Protein AF-A0A7W6SHD6-F1 (afdb_monomer)

Mean predicted aligned error: 12.84 Å

Radius of gyration: 17.94 Å; Cα contacts (8 Å, |Δi|>4): 97; chains: 1; bounding box: 35×30×60 Å

Foldseek 3Di:
DDDDDDDDVVNVVCVVVVVDDPVNVVV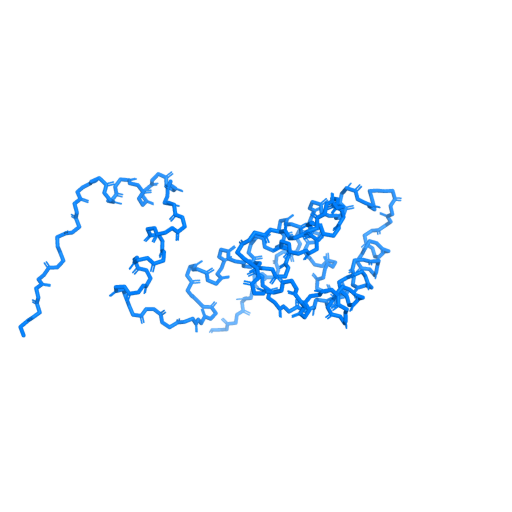VCVVVVPDDDPPDPLLVVLVVQLLVLLLVLLCPPPVVHDLLVSLQVQLVVLVVCLVPVCVVQVPDPAGPDPDPNNNSSNSSCNSPVDRDHSVVSSCSNVVVPPPPPDD

Solvent-accessible surface area (backbone atoms only — not comparable to full-atom values): 8119 Å² total; per-residue (Å²): 136,83,80,81,86,78,78,53,73,65,62,57,48,33,65,72,70,69,67,65,50,75,67,59,51,50,51,52,40,59,76,66,66,61,69,93,46,102,81,38,68,66,52,53,49,28,51,49,53,26,45,52,47,50,42,51,50,39,58,73,76,33,65,92,46,55,65,68,56,32,15,48,52,51,27,50,53,46,49,53,37,55,77,51,60,39,75,75,51,68,81,48,95,60,80,89,54,88,49,69,70,57,37,52,54,50,50,33,41,69,44,42,83,65,84,60,53,31,73,58,44,34,31,52,66,69,66,51,71,75,72,82,82,71,136

Sequence (135 aa):
MTVPLRLDPASLKALRDGSLDAADAARLADMLRLKPGARSWATRAALAERDDLIGEYAMRYYADRTRNEQSQCIERDLARYEAGAWRHARAAPECPHRDPHRQLLWRIFKAWPVCLKARRINQIISGVTVCNRLP

pLDDT: mean 79.24, std 19.64, range [30.0, 97.94]

Secondary structure (DSSP, 8-state):
--------HHHHHHHHHT---HHHHHHHHHHTT----TTSHHHHHHHHHHHHHHHHHHHHH-TTS-HHHHHHHHHHHHHHHHHTTHHHHTT-SS----SHHHHHHHHHHHH---PPPHHHHHHHHTT--------

Structure (mmCIF, N/CA/C/O backbone):
data_AF-A0A7W6SHD6-F1
#
_entry.id   AF-A0A7W6SHD6-F1
#
loop_
_atom_site.group_PDB
_atom_site.id
_atom_site.type_symbol
_atom_site.label_atom_id
_atom_site.label_alt_id
_atom_site.la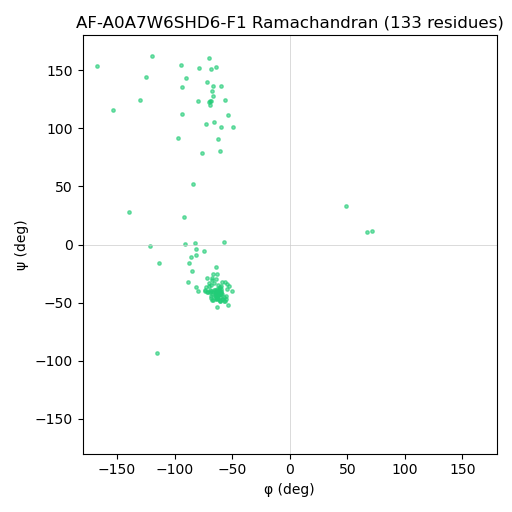bel_comp_id
_atom_site.label_asym_id
_atom_site.label_entity_id
_atom_site.label_seq_id
_atom_site.pdbx_PDB_ins_code
_atom_site.Cartn_x
_atom_site.Cartn_y
_atom_site.Cartn_z
_atom_site.occupancy
_atom_site.B_iso_or_equiv
_atom_site.auth_seq_id
_atom_site.auth_comp_id
_atom_site.auth_asym_id
_atom_site.auth_atom_id
_atom_site.pdbx_PDB_model_num
ATOM 1 N N . MET A 1 1 ? 7.965 1.544 -44.938 1.00 35.91 1 MET A N 1
ATOM 2 C CA . MET A 1 1 ? 7.386 0.220 -45.245 1.00 35.91 1 MET A CA 1
ATOM 3 C C . MET A 1 1 ? 7.007 -0.426 -43.922 1.00 35.91 1 MET A C 1
ATOM 5 O O . MET A 1 1 ? 7.895 -0.719 -43.134 1.00 35.91 1 MET A O 1
ATOM 9 N N . THR A 1 2 ? 5.714 -0.521 -43.615 1.00 38.41 2 THR A N 1
ATOM 10 C CA . THR A 1 2 ? 5.213 -1.025 -42.324 1.00 38.41 2 THR A CA 1
ATOM 11 C C . THR A 1 2 ? 4.933 -2.516 -42.479 1.00 38.41 2 THR A C 1
ATOM 13 O O . THR A 1 2 ? 4.067 -2.893 -43.263 1.00 38.41 2 THR A O 1
ATOM 16 N N . VAL A 1 3 ? 5.703 -3.365 -41.800 1.00 40.62 3 VAL A N 1
ATOM 17 C CA . VAL A 1 3 ? 5.496 -4.822 -41.814 1.00 40.62 3 VAL A CA 1
ATOM 18 C C . VAL A 1 3 ? 4.163 -5.130 -41.113 1.00 40.62 3 VAL A C 1
ATOM 20 O O . VAL A 1 3 ? 3.962 -4.643 -39.998 1.00 40.62 3 VAL A O 1
ATOM 23 N N . PRO A 1 4 ? 3.235 -5.893 -41.720 1.00 43.38 4 PRO A N 1
ATOM 24 C CA . PRO A 1 4 ? 1.995 -6.265 -41.052 1.00 43.38 4 PRO A CA 1
ATOM 25 C C . PRO A 1 4 ? 2.280 -7.221 -39.887 1.00 43.38 4 PRO A C 1
ATOM 27 O O . PRO A 1 4 ? 3.006 -8.205 -40.031 1.00 43.38 4 PRO A O 1
ATOM 30 N N . LEU A 1 5 ? 1.689 -6.912 -38.731 1.00 50.84 5 LEU A N 1
ATOM 31 C CA . LEU A 1 5 ? 1.710 -7.723 -37.514 1.00 50.84 5 LEU A CA 1
ATOM 32 C C . LEU A 1 5 ? 1.230 -9.151 -37.812 1.00 50.84 5 LEU A C 1
ATOM 34 O O . LEU A 1 5 ? 0.047 -9.371 -38.065 1.00 50.84 5 LEU A O 1
ATOM 38 N N . ARG A 1 6 ? 2.130 -10.133 -37.727 1.00 49.41 6 ARG A N 1
ATOM 39 C CA . ARG A 1 6 ? 1.751 -11.530 -37.497 1.00 49.41 6 ARG A CA 1
ATOM 40 C C . ARG A 1 6 ? 1.888 -11.802 -36.008 1.00 49.41 6 ARG A C 1
ATOM 42 O O . ARG A 1 6 ? 2.970 -12.135 -35.542 1.00 49.41 6 ARG A O 1
ATOM 49 N N . LEU A 1 7 ? 0.798 -11.615 -35.270 1.00 57.38 7 LEU A N 1
ATOM 50 C CA . LEU A 1 7 ? 0.681 -12.211 -33.944 1.00 57.38 7 LEU A CA 1
ATOM 51 C C . LEU A 1 7 ? 0.540 -13.717 -34.155 1.00 57.38 7 LEU A C 1
ATOM 53 O O . LEU A 1 7 ? -0.333 -14.157 -34.908 1.00 57.38 7 LEU A O 1
ATOM 57 N N . ASP A 1 8 ? 1.430 -14.499 -33.559 1.00 65.19 8 ASP A N 1
ATOM 58 C CA . ASP A 1 8 ? 1.312 -15.945 -33.604 1.00 65.19 8 ASP A CA 1
ATOM 59 C C . ASP A 1 8 ? 0.082 -16.390 -32.777 1.00 65.19 8 ASP A C 1
ATOM 61 O O . ASP A 1 8 ? -0.336 -15.711 -31.829 1.00 65.19 8 ASP A O 1
ATOM 65 N N . PRO A 1 9 ? -0.548 -17.519 -33.131 1.00 59.94 9 PRO A N 1
ATOM 66 C CA . PRO A 1 9 ? -1.759 -17.976 -32.459 1.00 59.94 9 PRO A CA 1
ATOM 67 C C . PRO A 1 9 ? -1.562 -18.335 -30.975 1.00 59.94 9 PRO A C 1
ATOM 69 O O . PRO A 1 9 ? -2.549 -18.337 -30.237 1.00 59.94 9 PRO A O 1
ATOM 72 N N . ALA A 1 10 ? -0.335 -18.598 -30.505 1.00 60.22 10 ALA A N 1
ATOM 73 C CA . ALA A 1 10 ? -0.080 -18.847 -29.086 1.00 60.22 10 ALA A CA 1
ATOM 74 C C . ALA A 1 10 ? -0.160 -17.544 -28.274 1.00 60.22 10 ALA A C 1
ATOM 76 O O . ALA A 1 10 ? -0.796 -17.529 -27.220 1.00 60.22 10 ALA A O 1
ATOM 77 N N . SER A 1 11 ? 0.353 -16.435 -28.813 1.00 56.94 11 SER A N 1
ATOM 78 C CA . SER A 1 11 ? 0.207 -15.095 -28.222 1.00 56.94 11 SER A CA 1
ATOM 79 C C . SER A 1 11 ? -1.260 -14.658 -28.088 1.00 56.94 11 SER A C 1
ATOM 81 O O . SER A 1 11 ? -1.654 -14.080 -27.074 1.00 56.94 11 SER A O 1
ATOM 83 N N . LEU A 1 12 ? -2.110 -14.982 -29.072 1.00 58.75 12 LEU A N 1
ATOM 84 C CA . LEU A 1 12 ? -3.558 -14.720 -28.999 1.00 58.75 12 LEU A CA 1
ATOM 85 C C . LEU A 1 12 ? -4.264 -15.581 -27.942 1.00 58.75 12 LEU A C 1
ATOM 87 O O . LEU A 1 12 ? -5.204 -15.121 -27.293 1.00 58.75 12 LEU A O 1
ATOM 91 N N . LYS A 1 13 ? -3.812 -16.824 -27.758 1.00 56.09 13 LYS A N 1
ATOM 92 C CA . LYS A 1 13 ? -4.345 -17.730 -26.739 1.00 56.09 13 LYS A CA 1
ATOM 93 C C . LYS A 1 13 ? -3.949 -17.284 -25.325 1.00 56.09 13 LYS A C 1
ATOM 95 O O . LYS A 1 13 ? -4.808 -17.242 -24.454 1.00 56.09 13 LYS A O 1
ATOM 100 N N . ALA A 1 14 ? -2.710 -16.834 -25.123 1.00 56.09 14 ALA A N 1
ATOM 101 C CA . ALA A 1 14 ? -2.249 -16.272 -23.848 1.00 56.09 14 ALA A CA 1
ATOM 102 C C . ALA A 1 14 ? -3.003 -14.984 -23.456 1.00 56.09 14 ALA A C 1
ATOM 104 O O . ALA A 1 14 ? -3.359 -14.801 -22.292 1.00 56.09 14 ALA A O 1
ATOM 105 N N . LEU A 1 15 ? -3.315 -14.123 -24.436 1.00 58.53 15 LEU A N 1
ATOM 106 C CA . LEU A 1 15 ? -4.190 -12.953 -24.257 1.00 58.53 15 LEU A CA 1
ATOM 107 C C . LEU A 1 15 ? -5.601 -13.344 -23.796 1.00 58.53 15 LEU A C 1
ATOM 109 O O . LEU A 1 15 ? -6.191 -12.658 -22.963 1.00 58.53 15 LEU A O 1
ATOM 113 N N . ARG A 1 16 ? -6.145 -14.436 -24.345 1.00 53.19 16 ARG A N 1
ATOM 114 C CA . ARG A 1 16 ? -7.479 -14.953 -24.013 1.00 53.19 16 ARG A CA 1
ATOM 115 C C . ARG A 1 16 ? -7.532 -15.605 -22.630 1.00 53.19 16 ARG A C 1
ATOM 117 O O . ARG A 1 16 ? -8.534 -15.447 -21.940 1.00 53.19 16 ARG A O 1
ATOM 124 N N . ASP A 1 17 ? -6.468 -16.298 -22.237 1.00 61.72 17 ASP A N 1
ATOM 125 C CA . ASP A 1 17 ? -6.408 -17.068 -20.990 1.00 61.72 17 ASP A CA 1
ATOM 126 C C . ASP A 1 17 ? -5.858 -16.240 -19.805 1.00 61.72 17 ASP A C 1
ATOM 128 O O . ASP A 1 17 ? -5.766 -16.734 -18.684 1.00 61.72 17 ASP A O 1
ATOM 132 N N . GLY A 1 18 ? -5.514 -14.963 -20.033 1.00 54.94 18 GLY A N 1
ATOM 133 C CA . GLY A 1 18 ? -5.078 -14.022 -18.993 1.00 54.94 18 GLY A CA 1
ATOM 134 C C . GLY A 1 18 ? -3.683 -14.299 -18.423 1.00 54.94 18 GLY A C 1
ATOM 135 O O . GLY A 1 18 ? -3.308 -13.699 -17.420 1.00 54.94 18 GLY A O 1
ATOM 136 N N . SER A 1 19 ? -2.904 -15.183 -19.050 1.00 54.91 19 SER A N 1
ATOM 137 C CA . SER A 1 19 ? -1.606 -15.654 -18.551 1.00 54.91 19 SER A CA 1
ATOM 138 C C . SER A 1 19 ? -0.415 -14.828 -19.052 1.00 54.91 19 SER A C 1
ATOM 140 O O . SER A 1 19 ? 0.692 -15.357 -19.149 1.00 54.91 19 SER A O 1
ATOM 142 N N . LEU A 1 20 ? -0.628 -13.570 -19.448 1.00 62.69 20 LEU A N 1
ATOM 143 C CA . LEU A 1 20 ? 0.460 -12.739 -19.959 1.00 62.69 20 LEU A CA 1
ATOM 144 C C . LEU A 1 20 ? 1.416 -12.385 -18.820 1.00 62.69 20 LEU A C 1
ATOM 146 O O . LEU A 1 20 ? 1.005 -11.780 -17.828 1.00 62.69 20 LEU A O 1
ATOM 150 N N . ASP A 1 21 ? 2.690 -12.735 -18.973 1.00 61.09 21 ASP A N 1
ATOM 151 C CA . ASP A 1 21 ? 3.704 -12.295 -18.027 1.00 61.09 21 ASP A CA 1
ATOM 152 C C . ASP A 1 21 ? 3.968 -10.782 -18.164 1.00 61.09 21 ASP A C 1
ATOM 154 O O . ASP A 1 21 ? 3.633 -10.133 -19.162 1.00 61.09 21 ASP A O 1
ATOM 158 N N . ALA A 1 22 ? 4.557 -10.187 -17.125 1.00 54.91 22 ALA A N 1
ATOM 159 C CA . ALA A 1 22 ? 4.793 -8.746 -17.073 1.00 54.91 22 ALA A CA 1
ATOM 160 C C . ALA A 1 22 ? 5.758 -8.245 -18.170 1.00 54.91 22 ALA A C 1
ATOM 162 O O . ALA A 1 22 ? 5.686 -7.077 -18.562 1.00 54.91 22 ALA A O 1
ATOM 163 N N . ALA A 1 23 ? 6.647 -9.103 -18.680 1.00 60.84 23 ALA A N 1
ATOM 164 C CA . ALA A 1 23 ? 7.633 -8.746 -19.697 1.00 60.84 23 ALA A CA 1
ATOM 165 C C . ALA A 1 23 ? 7.012 -8.717 -21.102 1.00 60.84 23 ALA A C 1
ATOM 167 O O . ALA A 1 23 ? 7.285 -7.811 -21.894 1.00 60.84 23 ALA A O 1
ATOM 168 N N . ASP A 1 24 ? 6.133 -9.666 -21.400 1.00 60.16 24 ASP A N 1
ATOM 169 C CA . ASP A 1 24 ? 5.355 -9.721 -22.632 1.00 60.16 24 ASP A CA 1
ATOM 170 C C . ASP A 1 24 ? 4.297 -8.621 -22.656 1.00 60.16 24 ASP A C 1
ATOM 172 O O . ASP A 1 24 ? 4.099 -7.972 -23.683 1.00 60.16 24 ASP A O 1
ATOM 176 N N . ALA A 1 25 ? 3.712 -8.308 -21.499 1.00 62.72 25 ALA A N 1
ATOM 177 C CA . ALA A 1 25 ? 2.786 -7.194 -21.331 1.00 62.72 25 ALA A CA 1
ATOM 178 C C . ALA A 1 25 ? 3.472 -5.844 -21.624 1.00 62.72 25 ALA A C 1
ATOM 180 O O . ALA A 1 25 ? 2.907 -4.988 -22.314 1.00 62.72 25 ALA A O 1
ATOM 181 N N . ALA A 1 26 ? 4.716 -5.674 -21.163 1.00 60.16 26 ALA A N 1
ATOM 182 C CA . ALA A 1 26 ? 5.530 -4.495 -21.445 1.00 60.16 26 ALA A CA 1
ATOM 183 C C . ALA A 1 26 ? 5.933 -4.398 -22.929 1.00 60.16 26 ALA A C 1
ATOM 185 O O . ALA A 1 26 ? 5.816 -3.323 -23.520 1.00 60.16 26 ALA A O 1
ATOM 186 N N . ARG A 1 27 ? 6.334 -5.514 -23.559 1.00 66.38 27 ARG A N 1
ATOM 187 C CA . ARG A 1 27 ? 6.656 -5.566 -25.000 1.00 66.38 27 ARG A CA 1
ATOM 188 C C . ARG A 1 27 ? 5.450 -5.230 -25.875 1.00 66.38 27 ARG A C 1
ATOM 190 O O . ARG A 1 27 ? 5.575 -4.451 -26.820 1.00 66.38 27 ARG A O 1
ATOM 197 N N . LEU A 1 28 ? 4.271 -5.756 -25.541 1.00 67.12 28 LEU A N 1
ATOM 198 C CA . LEU A 1 28 ? 3.036 -5.439 -26.260 1.00 67.12 28 LEU A CA 1
ATOM 199 C C . LEU A 1 28 ? 2.657 -3.958 -26.109 1.00 67.12 28 LEU A C 1
ATOM 201 O O . LEU A 1 28 ? 2.233 -3.325 -27.078 1.00 67.12 28 LEU A O 1
ATOM 205 N N . ALA A 1 29 ? 2.819 -3.392 -24.908 1.00 61.72 29 ALA A N 1
ATOM 206 C CA . ALA A 1 29 ? 2.533 -1.983 -24.643 1.00 61.72 29 ALA A CA 1
ATOM 207 C C . ALA A 1 29 ? 3.435 -1.039 -25.460 1.00 61.72 29 ALA A C 1
ATOM 209 O O . ALA A 1 29 ? 2.943 -0.043 -26.000 1.00 61.72 29 ALA A O 1
ATOM 210 N N . ASP A 1 30 ? 4.718 -1.386 -25.591 1.00 62.31 30 ASP A N 1
ATOM 211 C CA . ASP A 1 30 ? 5.701 -0.638 -26.379 1.00 62.31 30 ASP A CA 1
ATOM 212 C C . ASP A 1 30 ? 5.405 -0.721 -27.889 1.00 62.31 30 ASP A C 1
ATOM 214 O O . ASP A 1 30 ? 5.311 0.303 -28.573 1.00 62.31 30 ASP A O 1
ATOM 218 N N . MET A 1 31 ? 5.108 -1.924 -28.403 1.00 63.56 31 MET A N 1
ATOM 219 C CA . MET A 1 31 ? 4.723 -2.128 -29.809 1.00 63.56 31 MET A CA 1
ATOM 220 C C . MET A 1 31 ? 3.451 -1.366 -30.200 1.00 63.56 31 MET A C 1
ATOM 222 O O . MET A 1 31 ? 3.355 -0.847 -31.314 1.00 63.56 31 MET A O 1
ATOM 226 N N . LEU A 1 32 ? 2.477 -1.269 -29.292 1.00 66.00 32 LEU A N 1
ATOM 227 C CA . LEU A 1 32 ? 1.217 -0.561 -29.532 1.00 66.00 32 LEU A CA 1
ATOM 228 C C . LEU A 1 32 ? 1.324 0.960 -29.329 1.00 66.00 32 LEU A C 1
ATOM 230 O O . LEU A 1 32 ? 0.323 1.661 -29.489 1.00 66.00 32 LEU A O 1
ATOM 234 N N . ARG A 1 33 ? 2.515 1.492 -28.998 1.00 60.16 33 ARG A N 1
ATOM 235 C CA . ARG A 1 33 ? 2.757 2.922 -28.712 1.00 60.16 33 ARG A CA 1
ATOM 236 C C . ARG A 1 33 ? 1.751 3.505 -27.715 1.00 60.16 33 ARG A C 1
ATOM 238 O O . ARG A 1 33 ? 1.355 4.672 -27.817 1.00 60.16 33 ARG A O 1
ATOM 245 N N . LEU A 1 34 ? 1.300 2.691 -26.764 1.00 55.62 34 LEU A N 1
ATOM 246 C CA . LEU A 1 34 ? 0.304 3.113 -25.790 1.00 55.62 34 LEU A CA 1
ATOM 247 C C . LEU A 1 34 ? 0.972 4.075 -24.806 1.00 55.62 34 LEU A C 1
ATOM 249 O O . LEU A 1 34 ? 1.710 3.665 -23.915 1.00 55.62 34 LEU A O 1
ATOM 253 N N . LYS A 1 35 ? 0.707 5.378 -24.957 1.00 52.78 35 LYS A N 1
ATOM 254 C CA . LYS A 1 35 ? 1.075 6.360 -23.931 1.00 52.78 35 LYS A CA 1
ATOM 255 C C . LYS A 1 35 ? 0.372 5.999 -22.612 1.00 52.78 35 LYS A C 1
ATOM 257 O O . LYS A 1 35 ? -0.832 5.722 -22.635 1.00 52.78 35 LYS A O 1
ATOM 262 N N . PRO A 1 36 ? 1.070 6.051 -21.462 1.00 47.34 36 PRO A N 1
ATOM 263 C CA . PRO A 1 36 ? 0.429 5.941 -20.159 1.00 47.34 36 PRO A CA 1
ATOM 264 C C . PRO A 1 36 ? -0.660 7.010 -20.024 1.00 47.34 36 PRO A C 1
ATOM 266 O O . PRO A 1 36 ? -0.410 8.200 -20.209 1.00 47.34 36 PRO A O 1
ATOM 269 N N . GLY A 1 37 ? -1.885 6.586 -19.732 1.00 54.53 37 GLY A N 1
ATOM 270 C CA . GLY A 1 37 ? -3.048 7.456 -19.615 1.00 54.53 37 GLY A CA 1
ATOM 271 C C . GLY A 1 37 ? -4.196 6.689 -18.976 1.00 54.53 37 GLY A C 1
ATOM 272 O O . GLY A 1 37 ? -4.261 5.470 -19.102 1.00 54.53 37 GLY A O 1
ATOM 273 N N . ALA A 1 38 ? -5.110 7.396 -18.309 1.00 50.31 38 ALA A N 1
ATOM 274 C CA . ALA A 1 38 ? -6.164 6.865 -17.427 1.00 50.31 38 ALA A CA 1
ATOM 275 C C . ALA A 1 38 ? -7.143 5.834 -18.050 1.00 50.31 38 ALA A C 1
ATOM 277 O O . ALA A 1 38 ? -8.072 5.381 -17.386 1.00 50.31 38 ALA A O 1
ATOM 278 N N . ARG A 1 39 ? -6.943 5.459 -19.319 1.00 55.09 39 ARG A N 1
ATOM 279 C CA . ARG A 1 39 ? -7.717 4.469 -20.077 1.00 55.09 39 ARG A CA 1
ATOM 280 C C . ARG A 1 39 ? -6.886 3.297 -20.615 1.00 55.09 39 ARG A C 1
ATOM 282 O O . ARG A 1 39 ? -7.470 2.411 -21.230 1.00 55.09 39 ARG A O 1
ATOM 289 N N . SER A 1 40 ? -5.567 3.251 -20.400 1.00 71.19 40 SER A N 1
ATOM 290 C CA . SER A 1 40 ? -4.795 2.061 -20.767 1.00 71.19 40 SER A CA 1
ATOM 291 C C . SER A 1 40 ? -5.116 0.925 -19.792 1.00 71.19 40 SER A C 1
ATOM 293 O O . SER A 1 40 ? -5.280 1.132 -18.585 1.00 71.19 40 SER A O 1
ATOM 295 N N . TRP A 1 41 ? -5.231 -0.292 -20.319 1.00 75.31 41 TRP A N 1
ATOM 296 C CA . TRP A 1 41 ? -5.419 -1.501 -19.515 1.00 75.31 41 TRP A CA 1
ATOM 297 C C . TRP A 1 41 ? -4.317 -1.635 -18.451 1.00 75.31 41 TRP A C 1
ATOM 299 O O . TRP A 1 41 ? -4.610 -2.029 -17.329 1.00 75.31 41 TRP A O 1
ATOM 309 N N . ALA A 1 42 ? -3.093 -1.194 -18.765 1.00 73.81 42 ALA A N 1
ATOM 310 C CA . ALA A 1 42 ? -1.955 -1.196 -17.853 1.00 73.81 42 ALA A CA 1
ATOM 311 C C . ALA A 1 42 ? -2.173 -0.273 -16.645 1.00 73.81 42 ALA A C 1
ATOM 313 O O . ALA A 1 42 ? -1.936 -0.674 -15.510 1.00 73.81 42 ALA A O 1
ATOM 314 N N . THR A 1 43 ? -2.695 0.942 -16.853 1.00 80.19 43 THR A N 1
ATOM 315 C CA . THR A 1 43 ? -3.040 1.840 -15.740 1.00 80.19 43 THR A CA 1
ATOM 316 C C . THR A 1 43 ? -4.164 1.261 -14.885 1.00 80.19 43 THR A C 1
ATOM 318 O O . THR A 1 43 ? -4.113 1.359 -13.662 1.00 80.19 43 THR A O 1
ATOM 321 N N . ARG A 1 44 ? -5.167 0.622 -15.499 1.00 83.81 44 ARG A N 1
ATOM 322 C CA . ARG A 1 44 ? -6.232 -0.058 -14.747 1.00 83.81 44 ARG A CA 1
ATOM 323 C C . ARG A 1 44 ? -5.698 -1.229 -13.924 1.00 83.81 44 ARG A C 1
ATOM 325 O O . ARG A 1 44 ? -6.098 -1.356 -12.774 1.00 83.81 44 ARG A O 1
ATOM 332 N N . ALA A 1 45 ? -4.804 -2.035 -14.492 1.00 84.50 45 ALA A N 1
ATOM 333 C CA . ALA A 1 45 ? -4.177 -3.161 -13.808 1.00 84.50 45 ALA A CA 1
ATOM 334 C C . ALA A 1 45 ? -3.339 -2.690 -12.611 1.00 84.50 45 ALA A C 1
ATOM 336 O O . ALA A 1 45 ? -3.538 -3.181 -11.509 1.00 84.50 45 ALA A O 1
ATOM 337 N N . ALA A 1 46 ? -2.503 -1.665 -12.793 1.00 86.56 46 ALA A N 1
ATOM 338 C CA . ALA A 1 46 ? -1.694 -1.091 -11.717 1.00 86.56 46 ALA A CA 1
ATOM 339 C C . ALA A 1 46 ? -2.545 -0.506 -10.572 1.00 86.56 46 ALA A C 1
ATOM 341 O O . ALA A 1 46 ? -2.217 -0.652 -9.395 1.00 86.56 46 ALA A O 1
ATOM 34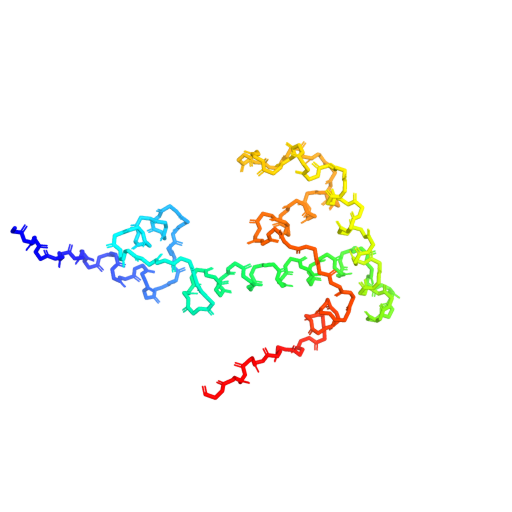2 N N . LEU A 1 47 ? -3.663 0.155 -10.903 1.00 89.25 47 LEU A N 1
ATOM 343 C CA . LEU A 1 47 ? -4.597 0.665 -9.897 1.00 89.25 47 LEU A CA 1
ATOM 344 C C . LEU A 1 47 ? -5.325 -0.466 -9.160 1.00 89.25 47 LEU A C 1
ATOM 346 O O . LEU A 1 47 ? -5.492 -0.356 -7.950 1.00 89.25 47 LEU A O 1
ATOM 350 N N . ALA A 1 48 ? -5.736 -1.523 -9.865 1.00 89.06 48 ALA A N 1
ATOM 351 C CA . ALA A 1 48 ? -6.363 -2.694 -9.254 1.00 89.06 48 ALA A CA 1
ATOM 352 C C . ALA A 1 48 ? -5.388 -3.420 -8.316 1.00 89.06 48 ALA A C 1
ATOM 354 O O . ALA A 1 48 ? -5.725 -3.646 -7.162 1.00 89.06 48 ALA A O 1
ATOM 355 N N . GLU A 1 49 ? -4.152 -3.659 -8.761 1.00 92.00 49 GLU A N 1
ATOM 356 C CA . GLU A 1 49 ? -3.102 -4.267 -7.938 1.00 92.00 49 GLU A CA 1
ATOM 357 C C . GLU A 1 49 ? -2.846 -3.455 -6.663 1.00 92.00 49 GLU A C 1
ATOM 359 O O . GLU A 1 49 ? -2.783 -4.008 -5.566 1.00 92.00 49 GLU A O 1
ATOM 364 N N . ARG A 1 50 ? -2.749 -2.123 -6.773 1.00 94.38 50 ARG A N 1
ATOM 365 C CA . ARG A 1 50 ? -2.623 -1.254 -5.596 1.00 94.38 50 ARG A CA 1
ATOM 366 C C . ARG A 1 50 ? -3.813 -1.420 -4.648 1.00 94.38 50 ARG A C 1
ATOM 368 O O . ARG A 1 50 ? -3.618 -1.481 -3.436 1.00 94.38 50 ARG A O 1
ATOM 375 N N . ASP A 1 51 ? -5.027 -1.416 -5.184 1.00 94.19 51 ASP A N 1
ATOM 376 C CA . ASP A 1 51 ? -6.252 -1.479 -4.390 1.00 94.19 51 ASP A CA 1
ATOM 377 C C . ASP A 1 51 ? -6.360 -2.836 -3.656 1.00 94.19 51 ASP A C 1
ATOM 379 O O . ASP A 1 51 ? -6.666 -2.852 -2.460 1.00 94.19 51 ASP A O 1
ATOM 383 N N . ASP A 1 52 ? -5.973 -3.939 -4.305 1.00 93.62 52 ASP A N 1
ATOM 384 C CA . ASP A 1 52 ? -5.876 -5.272 -3.696 1.00 93.62 52 ASP A CA 1
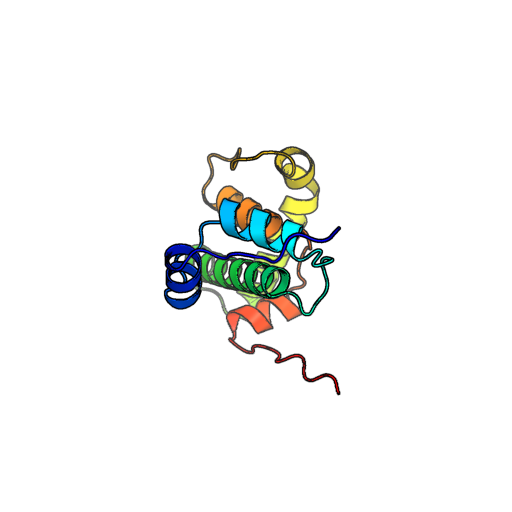ATOM 385 C C . ASP A 1 52 ? -4.822 -5.314 -2.578 1.00 93.62 52 ASP A C 1
ATOM 387 O O . ASP A 1 52 ? -5.097 -5.790 -1.474 1.00 93.62 52 ASP A O 1
ATOM 391 N N . LEU A 1 53 ? -3.633 -4.746 -2.815 1.00 95.62 53 LEU A N 1
ATOM 392 C CA . LEU A 1 53 ? -2.566 -4.664 -1.810 1.00 95.62 53 LEU A CA 1
ATOM 393 C C . LEU A 1 53 ? -2.977 -3.828 -0.589 1.00 95.62 53 LEU A C 1
ATOM 395 O O . LEU A 1 53 ? -2.591 -4.144 0.536 1.00 95.62 53 LEU A O 1
ATOM 399 N N . ILE A 1 54 ? -3.767 -2.769 -0.783 1.00 95.81 54 ILE A N 1
ATOM 400 C CA . ILE A 1 54 ? -4.330 -1.973 0.318 1.00 95.81 54 ILE A CA 1
ATOM 401 C C . ILE A 1 54 ? -5.339 -2.800 1.119 1.00 95.81 54 ILE A C 1
ATOM 403 O O . ILE A 1 54 ? -5.335 -2.728 2.350 1.00 95.81 54 ILE A O 1
ATOM 407 N N . GLY A 1 55 ? -6.174 -3.593 0.443 1.00 95.06 55 GLY A N 1
ATOM 408 C CA . GLY A 1 55 ? -7.086 -4.536 1.086 1.00 95.06 55 GLY A CA 1
ATOM 409 C C . GLY A 1 55 ? -6.342 -5.582 1.919 1.00 95.06 55 GLY A C 1
ATOM 410 O O . GLY A 1 55 ? -6.652 -5.759 3.099 1.00 95.06 55 GLY A O 1
ATOM 411 N N . GLU A 1 56 ? -5.308 -6.211 1.350 1.00 95.50 56 GLU A N 1
ATOM 412 C CA . GLU A 1 56 ? -4.437 -7.158 2.061 1.00 95.5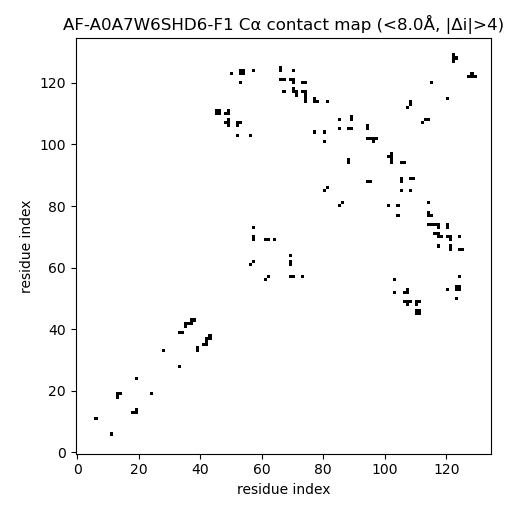0 56 GLU A CA 1
ATOM 413 C C . GLU A 1 56 ? -3.814 -6.502 3.297 1.00 95.50 56 GLU A C 1
ATOM 415 O O . GLU A 1 56 ? -3.864 -7.047 4.399 1.00 95.50 56 GLU A O 1
ATOM 420 N N . TYR A 1 57 ? -3.258 -5.304 3.134 1.00 96.25 57 TYR A N 1
ATOM 421 C CA . TYR A 1 57 ? -2.598 -4.584 4.212 1.00 96.25 57 TYR A CA 1
ATOM 422 C C . TYR A 1 57 ? -3.562 -4.220 5.352 1.00 96.25 57 TYR A C 1
ATOM 424 O O . TYR A 1 57 ? -3.222 -4.393 6.526 1.00 96.25 57 TYR A O 1
ATOM 432 N N . ALA A 1 58 ? -4.785 -3.786 5.024 1.00 96.00 58 ALA A N 1
ATOM 433 C CA . ALA A 1 58 ? -5.837 -3.523 6.005 1.00 96.00 58 ALA A CA 1
ATOM 434 C C . ALA A 1 58 ? -6.192 -4.785 6.803 1.00 96.00 58 ALA A C 1
ATOM 436 O O . ALA A 1 58 ? -6.201 -4.756 8.035 1.00 96.00 58 ALA A O 1
ATOM 437 N N . MET A 1 59 ? -6.415 -5.902 6.105 1.00 95.19 59 MET A N 1
ATOM 438 C CA . MET A 1 59 ? -6.764 -7.183 6.721 1.00 95.19 59 MET A CA 1
ATOM 439 C C . MET A 1 59 ? -5.618 -7.786 7.534 1.00 95.19 59 MET A C 1
ATOM 441 O O . MET A 1 59 ? -5.861 -8.475 8.517 1.00 95.19 59 MET A O 1
ATOM 445 N N . ARG A 1 60 ? -4.365 -7.539 7.154 1.00 96.62 60 ARG A N 1
ATOM 446 C CA . ARG A 1 60 ? -3.207 -8.128 7.832 1.00 96.62 60 ARG A CA 1
ATOM 447 C C . ARG A 1 60 ? -2.812 -7.387 9.105 1.00 96.62 60 ARG A C 1
ATOM 449 O O . ARG A 1 60 ? -2.382 -8.030 10.059 1.00 96.62 60 ARG A O 1
ATOM 456 N N . TYR A 1 61 ? -2.922 -6.058 9.119 1.00 96.38 61 TYR A N 1
ATOM 457 C CA . TYR A 1 61 ? -2.383 -5.230 10.208 1.00 96.38 61 TYR A CA 1
ATOM 458 C C . TYR A 1 61 ? -3.440 -4.506 11.043 1.00 96.38 61 TYR A C 1
ATOM 460 O O . TYR A 1 61 ? -3.119 -4.039 12.134 1.00 96.38 61 TYR A O 1
ATOM 468 N N . TYR A 1 62 ? -4.680 -4.407 10.559 1.00 95.88 62 TYR A N 1
ATOM 469 C CA . TYR A 1 62 ? -5.734 -3.623 11.205 1.00 95.88 62 TYR A CA 1
ATOM 470 C C . TYR A 1 62 ? -7.107 -4.315 11.173 1.00 95.88 62 TYR A C 1
ATOM 472 O O . TYR A 1 62 ? -8.135 -3.635 11.175 1.00 95.88 62 TYR A O 1
ATOM 480 N N . ALA A 1 63 ? -7.146 -5.651 11.130 1.00 93.38 63 ALA A N 1
ATOM 481 C CA . ALA A 1 63 ? -8.385 -6.435 11.037 1.00 93.38 63 ALA A CA 1
ATOM 482 C C . ALA A 1 63 ? -9.396 -6.137 12.157 1.00 93.38 63 ALA A C 1
A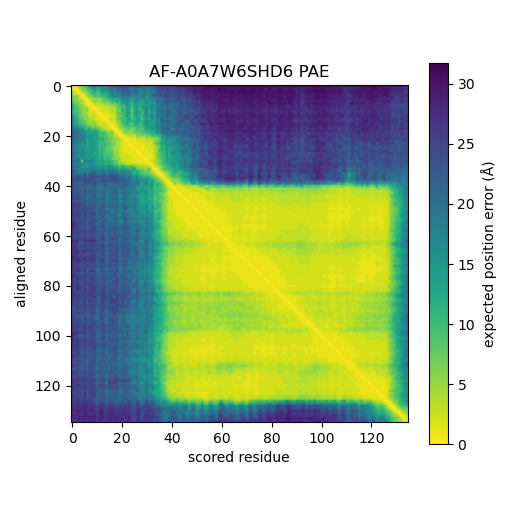TOM 484 O O . ALA A 1 63 ? -10.602 -6.208 11.942 1.00 93.38 63 ALA A O 1
ATOM 485 N N . ASP A 1 64 ? -8.893 -5.803 13.343 1.00 94.81 64 ASP A N 1
ATOM 486 C CA . ASP A 1 64 ? -9.646 -5.511 14.563 1.00 94.81 64 ASP A CA 1
ATOM 487 C C . ASP A 1 64 ? -10.204 -4.081 14.615 1.00 94.81 64 ASP A C 1
ATOM 489 O O . ASP A 1 64 ? -11.000 -3.751 15.494 1.00 94.81 64 ASP A O 1
ATOM 493 N N . ARG A 1 65 ? -9.800 -3.218 13.677 1.00 93.31 65 ARG A N 1
ATOM 494 C CA . ARG A 1 65 ? -10.179 -1.802 13.654 1.00 93.31 65 ARG A CA 1
ATOM 495 C C . ARG A 1 65 ? -11.390 -1.548 12.775 1.00 93.31 65 ARG A C 1
ATOM 497 O O . ARG A 1 65 ? -11.631 -2.235 11.783 1.00 93.31 65 ARG A O 1
ATOM 504 N N . THR A 1 66 ? -12.117 -0.474 13.072 1.00 95.00 66 THR A N 1
ATOM 505 C CA . THR A 1 66 ? -13.176 -0.008 12.172 1.00 95.00 66 THR A CA 1
ATOM 506 C C . THR A 1 66 ? -12.580 0.448 10.838 1.00 95.00 66 THR A C 1
ATOM 508 O O . THR A 1 66 ? -11.456 0.944 10.778 1.00 95.00 66 THR A O 1
ATOM 511 N N . ARG A 1 67 ? -13.349 0.369 9.744 1.00 93.31 67 ARG A N 1
ATOM 512 C CA . ARG A 1 67 ? -12.892 0.807 8.407 1.00 93.31 67 ARG A CA 1
ATOM 513 C C . ARG A 1 67 ? -12.339 2.237 8.383 1.00 93.31 67 ARG A C 1
ATOM 515 O O . ARG A 1 67 ? -11.394 2.530 7.653 1.00 93.31 67 ARG A O 1
ATOM 522 N N . ASN A 1 68 ? -12.922 3.139 9.175 1.00 94.56 68 ASN A N 1
ATOM 523 C CA . ASN A 1 68 ? -12.441 4.515 9.266 1.00 94.56 68 ASN A CA 1
ATOM 524 C C . ASN A 1 68 ? -11.047 4.573 9.909 1.00 94.56 68 ASN A C 1
ATOM 526 O O . ASN A 1 68 ? -10.133 5.171 9.343 1.00 94.56 68 ASN A O 1
ATOM 530 N N . GLU A 1 69 ? -10.857 3.885 11.033 1.00 95.62 69 GLU A N 1
ATOM 531 C CA . GLU A 1 69 ? -9.561 3.799 11.713 1.00 95.62 69 GLU A CA 1
ATOM 532 C C . GLU A 1 69 ? -8.510 3.085 10.862 1.00 95.62 69 GLU A C 1
ATOM 534 O O . GLU A 1 69 ? -7.377 3.560 10.791 1.00 95.62 69 GLU A O 1
ATOM 539 N N . GLN A 1 70 ? -8.883 2.002 10.168 1.00 96.75 70 GLN A N 1
ATOM 540 C CA . GLN A 1 70 ? -8.020 1.338 9.188 1.00 96.75 70 GLN A CA 1
ATOM 541 C C . GLN A 1 70 ? -7.516 2.358 8.164 1.00 96.75 70 GLN A C 1
ATOM 543 O O . GLN A 1 70 ? -6.313 2.516 7.987 1.00 96.75 70 GLN A O 1
ATOM 548 N N . SER A 1 71 ? -8.422 3.122 7.546 1.00 96.69 71 SER A N 1
ATOM 549 C CA . SER A 1 71 ? -8.053 4.076 6.497 1.00 96.69 71 SER A CA 1
ATOM 550 C C . SER A 1 71 ? -7.099 5.179 6.970 1.00 96.69 71 SER A C 1
ATOM 552 O O . SER A 1 71 ? -6.176 5.542 6.242 1.00 96.69 71 SER A O 1
ATOM 554 N N . GLN A 1 72 ? -7.273 5.666 8.201 1.00 97.69 72 GLN A N 1
ATOM 555 C CA . GLN A 1 72 ? -6.393 6.670 8.806 1.00 97.69 72 GLN A CA 1
ATOM 556 C C . GLN A 1 72 ? -5.026 6.087 9.176 1.00 97.69 72 GLN A C 1
ATOM 558 O O . GLN A 1 72 ? -3.999 6.731 8.956 1.00 97.69 72 GLN A O 1
ATOM 563 N N . CYS A 1 73 ? -4.993 4.866 9.720 1.00 97.44 73 CYS A N 1
ATOM 564 C CA . CYS A 1 73 ? -3.735 4.197 10.044 1.00 97.44 73 CYS A CA 1
ATOM 565 C C . CYS A 1 73 ? -2.917 3.927 8.777 1.00 97.44 73 CYS A C 1
ATOM 567 O O . CYS A 1 73 ? -1.727 4.227 8.748 1.00 97.44 73 CYS A O 1
ATOM 569 N N . ILE A 1 74 ? -3.572 3.453 7.716 1.00 97.12 74 ILE A N 1
ATOM 570 C CA . ILE A 1 74 ? -2.932 3.177 6.428 1.00 97.12 74 ILE A CA 1
ATOM 571 C C . ILE A 1 74 ? -2.421 4.468 5.781 1.00 97.12 74 ILE A C 1
ATOM 573 O O . ILE A 1 74 ? -1.282 4.488 5.325 1.00 97.12 74 ILE A O 1
ATOM 577 N N . GLU A 1 75 ? -3.201 5.559 5.773 1.00 97.94 75 GLU A N 1
ATOM 578 C CA . GLU A 1 75 ? -2.719 6.858 5.269 1.00 97.94 75 GLU A CA 1
ATOM 579 C C . GLU A 1 75 ? -1.441 7.289 5.997 1.00 97.94 75 GLU A C 1
ATOM 581 O O . GLU A 1 75 ? -0.463 7.684 5.362 1.00 97.94 75 GLU A O 1
ATOM 586 N N . ARG A 1 76 ? -1.432 7.194 7.331 1.00 97.44 76 ARG A N 1
ATOM 587 C CA . ARG A 1 76 ? -0.275 7.575 8.143 1.00 97.44 76 ARG A CA 1
ATOM 588 C C . ARG A 1 76 ? 0.951 6.721 7.824 1.00 97.44 76 ARG A C 1
ATOM 590 O O . ARG A 1 76 ? 2.049 7.266 7.707 1.00 97.44 76 ARG A O 1
ATOM 597 N N . ASP A 1 77 ? 0.779 5.413 7.676 1.00 96.88 77 ASP A N 1
ATOM 598 C CA . ASP A 1 77 ? 1.878 4.494 7.384 1.00 96.88 77 ASP A CA 1
ATOM 599 C C . ASP A 1 77 ? 2.430 4.708 5.967 1.00 96.88 77 ASP A C 1
ATOM 601 O O . ASP A 1 77 ? 3.650 4.778 5.792 1.00 96.88 77 ASP A O 1
ATOM 605 N N . LEU A 1 78 ? 1.555 4.929 4.977 1.00 96.50 78 LEU A N 1
ATOM 606 C CA . LEU A 1 78 ? 1.950 5.303 3.615 1.00 96.50 78 LEU A CA 1
ATOM 607 C C . LEU A 1 78 ? 2.718 6.629 3.598 1.00 96.50 78 LEU A C 1
ATOM 609 O O . LEU A 1 78 ? 3.800 6.694 3.018 1.00 96.50 78 LEU A O 1
ATOM 613 N N . ALA A 1 79 ? 2.209 7.663 4.274 1.00 96.56 79 ALA A N 1
ATOM 614 C CA . ALA A 1 79 ? 2.859 8.971 4.342 1.00 96.56 79 ALA A CA 1
ATOM 615 C C . ALA A 1 79 ? 4.234 8.895 5.025 1.00 96.56 79 ALA A C 1
ATOM 617 O O . ALA A 1 79 ? 5.210 9.484 4.556 1.00 96.56 79 ALA A O 1
ATOM 618 N N . ARG A 1 80 ? 4.342 8.123 6.114 1.00 96.06 80 ARG A N 1
ATOM 619 C CA . ARG A 1 80 ? 5.616 7.902 6.811 1.00 96.06 80 ARG A CA 1
ATOM 620 C C . ARG A 1 80 ? 6.620 7.162 5.930 1.00 96.06 80 ARG A C 1
ATOM 622 O O . ARG A 1 80 ? 7.809 7.486 5.948 1.00 96.06 80 ARG A O 1
ATOM 629 N N . TYR A 1 81 ? 6.159 6.166 5.181 1.00 95.56 81 TYR A N 1
ATOM 630 C CA . TYR A 1 81 ? 7.004 5.396 4.279 1.00 95.56 81 TYR A CA 1
ATOM 631 C C . TYR A 1 81 ? 7.495 6.234 3.092 1.00 95.56 81 TYR A C 1
ATOM 633 O O . TYR A 1 81 ? 8.691 6.217 2.788 1.00 95.56 81 TYR A O 1
ATOM 641 N N . GLU A 1 82 ? 6.599 7.015 2.484 1.00 95.50 82 GLU A N 1
ATOM 642 C CA . GLU A 1 82 ? 6.904 7.940 1.388 1.00 95.50 82 GLU A CA 1
ATOM 643 C C . GLU A 1 82 ? 7.969 8.967 1.783 1.00 95.50 82 GLU A C 1
ATOM 645 O O . GLU A 1 82 ? 8.944 9.169 1.056 1.00 95.50 82 GLU A O 1
ATOM 650 N N . ALA A 1 83 ? 7.810 9.582 2.958 1.00 93.81 83 ALA A N 1
ATOM 651 C CA . ALA A 1 83 ? 8.715 10.616 3.450 1.00 93.81 83 ALA A CA 1
ATOM 652 C C . ALA A 1 83 ? 10.131 10.095 3.756 1.00 93.81 83 ALA A C 1
ATOM 654 O O . ALA A 1 83 ? 11.088 10.870 3.734 1.00 93.81 83 ALA A O 1
ATOM 655 N N . GLY A 1 84 ? 10.271 8.799 4.050 1.00 93.44 84 GLY A N 1
ATOM 656 C C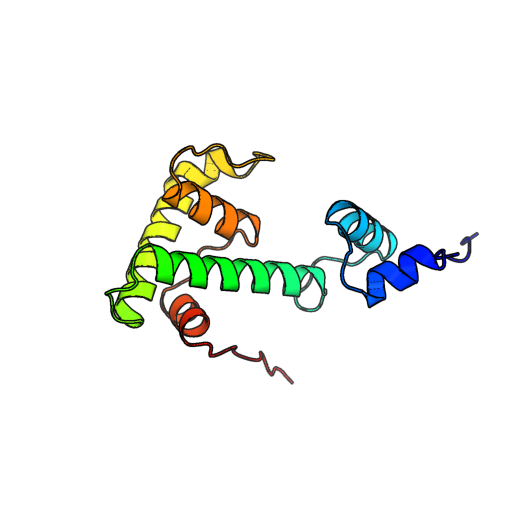A . GLY A 1 84 ? 11.536 8.182 4.440 1.00 93.44 84 GLY A CA 1
ATOM 657 C C . GLY A 1 84 ? 12.036 7.154 3.429 1.00 93.44 84 GLY A C 1
ATOM 658 O O . GLY A 1 84 ? 12.763 7.468 2.486 1.00 93.44 84 GLY A O 1
ATOM 659 N N . ALA A 1 85 ? 11.683 5.892 3.670 1.00 92.06 85 ALA A N 1
ATOM 660 C CA . ALA A 1 85 ? 12.283 4.738 3.005 1.00 92.06 85 ALA A CA 1
ATOM 661 C C . ALA A 1 85 ? 12.035 4.698 1.488 1.00 92.06 85 ALA A C 1
ATOM 663 O O . ALA A 1 85 ? 12.886 4.200 0.746 1.00 92.06 85 ALA A O 1
ATOM 664 N N . TRP A 1 86 ? 10.915 5.253 1.016 1.00 93.88 86 TRP A N 1
ATOM 665 C CA . TRP A 1 86 ? 10.545 5.190 -0.396 1.00 93.88 86 TRP A CA 1
ATOM 666 C C . TRP A 1 86 ? 11.583 5.827 -1.322 1.00 93.88 86 TRP A C 1
ATOM 668 O O . TRP A 1 86 ? 11.922 5.256 -2.359 1.00 93.88 86 TRP A O 1
ATOM 678 N N . ARG A 1 87 ? 12.164 6.968 -0.928 1.00 90.38 87 ARG A N 1
ATOM 679 C CA . ARG A 1 87 ? 13.167 7.678 -1.739 1.00 90.38 87 ARG A CA 1
ATOM 680 C C . ARG A 1 87 ? 14.342 6.780 -2.134 1.00 90.38 87 ARG A C 1
ATOM 682 O O . ARG A 1 87 ? 14.824 6.878 -3.261 1.00 90.38 87 ARG A O 1
ATOM 689 N N . HIS A 1 88 ? 14.769 5.908 -1.224 1.00 89.38 88 HIS A N 1
ATOM 690 C CA . HIS A 1 88 ? 15.889 4.991 -1.432 1.00 89.38 88 HIS A CA 1
ATOM 691 C C . HIS A 1 88 ? 15.452 3.670 -2.075 1.00 89.38 88 HIS A C 1
ATOM 693 O O . HIS A 1 88 ? 16.203 3.089 -2.851 1.00 89.38 88 HIS A O 1
ATOM 699 N N . ALA A 1 89 ? 14.233 3.209 -1.791 1.00 92.62 89 ALA A N 1
ATOM 700 C CA . ALA A 1 89 ? 13.739 1.914 -2.250 1.00 92.62 89 ALA A CA 1
ATOM 701 C C . ALA A 1 89 ? 13.068 1.945 -3.638 1.00 92.62 89 ALA A C 1
ATOM 703 O O . ALA A 1 89 ? 12.897 0.891 -4.251 1.00 92.62 89 ALA A O 1
ATOM 704 N N . ARG A 1 90 ? 12.695 3.124 -4.161 1.00 92.19 90 ARG A N 1
ATOM 705 C CA . ARG A 1 90 ? 11.911 3.256 -5.409 1.00 92.19 90 ARG A CA 1
ATOM 706 C C . ARG A 1 90 ? 12.577 2.661 -6.651 1.00 92.19 90 ARG A C 1
ATOM 708 O O . ARG A 1 90 ? 11.891 2.143 -7.528 1.00 92.19 90 ARG A O 1
ATOM 715 N N . ALA A 1 91 ? 13.903 2.774 -6.733 1.00 91.88 91 ALA A N 1
ATOM 716 C CA . ALA A 1 91 ? 14.684 2.355 -7.896 1.00 91.88 91 ALA A CA 1
ATOM 717 C C . ALA A 1 91 ? 15.062 0.870 -7.846 1.00 91.88 91 ALA A C 1
ATOM 719 O O . ALA A 1 91 ? 15.540 0.332 -8.840 1.00 91.88 91 ALA A O 1
ATOM 720 N N . ALA A 1 92 ? 14.854 0.210 -6.704 1.00 91.81 92 ALA A N 1
ATOM 721 C CA . ALA A 1 92 ? 15.184 -1.193 -6.566 1.00 91.81 92 ALA A CA 1
ATOM 722 C C . ALA A 1 92 ? 14.266 -2.048 -7.470 1.00 91.81 92 ALA A C 1
ATOM 724 O O . ALA A 1 92 ? 13.050 -1.794 -7.534 1.00 91.81 92 ALA A O 1
ATOM 725 N N . PRO A 1 93 ? 14.827 -3.040 -8.188 1.00 87.94 93 PRO A N 1
ATOM 726 C CA . PRO A 1 93 ? 14.036 -3.991 -8.966 1.00 87.94 93 PRO A CA 1
ATOM 727 C C . PRO A 1 93 ? 13.251 -4.939 -8.051 1.00 87.94 93 PRO A C 1
ATOM 729 O O . PRO A 1 93 ? 12.113 -5.283 -8.353 1.00 87.94 93 PRO A O 1
ATOM 732 N N . GLU A 1 94 ? 13.820 -5.275 -6.895 1.00 91.75 94 GLU A N 1
ATOM 733 C CA . GLU A 1 94 ? 13.237 -6.150 -5.880 1.00 91.75 94 GLU A CA 1
ATOM 734 C C . GLU A 1 94 ? 13.065 -5.408 -4.552 1.00 91.75 94 GLU A C 1
ATOM 736 O O . GLU A 1 94 ? 13.681 -4.362 -4.325 1.00 91.75 94 GLU A O 1
ATOM 741 N N . CYS A 1 95 ? 12.223 -5.938 -3.661 1.00 91.88 95 CYS A N 1
ATOM 742 C CA . CYS A 1 95 ? 11.968 -5.289 -2.382 1.00 91.88 95 CYS A CA 1
ATOM 743 C C . CYS A 1 95 ? 13.212 -5.356 -1.475 1.00 91.88 95 CYS A C 1
ATOM 745 O O . CYS A 1 95 ? 13.617 -6.450 -1.081 1.00 91.88 95 CYS A O 1
ATOM 747 N N . PRO A 1 96 ? 13.788 -4.214 -1.052 1.00 92.06 96 PRO A N 1
ATOM 748 C CA . PRO A 1 96 ? 14.992 -4.204 -0.219 1.00 92.06 96 PRO A CA 1
ATOM 749 C C . PRO A 1 96 ? 14.699 -4.440 1.273 1.00 92.06 96 PRO A C 1
ATOM 751 O O . PRO A 1 96 ? 15.612 -4.459 2.100 1.00 92.06 96 PRO A O 1
ATOM 754 N N . HIS A 1 97 ? 13.426 -4.548 1.662 1.00 92.69 97 HIS A N 1
ATOM 755 C CA . HIS A 1 97 ? 13.021 -4.656 3.059 1.00 92.69 97 HIS A CA 1
ATOM 756 C C . HIS A 1 97 ? 12.878 -6.115 3.487 1.00 92.69 97 HIS A C 1
ATOM 758 O O . HIS A 1 97 ? 12.255 -6.916 2.803 1.00 92.69 97 HIS A O 1
ATOM 764 N N . ARG A 1 98 ? 13.403 -6.450 4.670 1.00 93.00 98 ARG A N 1
ATOM 765 C CA . ARG A 1 98 ? 13.190 -7.764 5.307 1.00 93.00 98 ARG A CA 1
ATOM 766 C C . ARG A 1 98 ? 11.895 -7.840 6.113 1.00 93.00 98 ARG A C 1
ATOM 768 O O . ARG A 1 98 ? 11.393 -8.924 6.366 1.00 93.00 98 ARG A O 1
ATOM 775 N N . ASP A 1 99 ? 11.388 -6.686 6.531 1.00 94.12 99 ASP A N 1
ATOM 776 C CA . ASP A 1 99 ? 10.171 -6.577 7.324 1.00 94.12 99 ASP A CA 1
ATOM 777 C C . ASP A 1 99 ? 8.919 -6.708 6.429 1.00 94.12 99 ASP A C 1
ATOM 779 O O . ASP A 1 99 ? 8.779 -5.915 5.490 1.00 94.12 99 ASP A O 1
ATOM 783 N N . PRO A 1 100 ? 8.000 -7.655 6.707 1.00 93.75 100 PRO A N 1
ATOM 784 C CA . PRO A 1 100 ? 6.808 -7.878 5.885 1.00 93.75 100 PRO A CA 1
ATOM 785 C C . PRO A 1 100 ? 5.894 -6.652 5.757 1.00 93.75 100 PRO A C 1
ATOM 787 O O . PRO A 1 100 ? 5.273 -6.453 4.712 1.00 93.75 100 PRO A O 1
ATOM 790 N N . HIS A 1 101 ? 5.829 -5.805 6.790 1.00 94.38 101 HIS A N 1
ATOM 791 C CA . HIS A 1 101 ? 4.997 -4.596 6.780 1.00 94.38 101 HIS A CA 1
ATOM 792 C C . HIS A 1 101 ? 5.534 -3.574 5.775 1.00 94.38 101 HIS A C 1
ATOM 794 O O . HIS A 1 101 ? 4.802 -3.113 4.895 1.00 94.38 101 HIS A O 1
ATOM 800 N N . ARG A 1 102 ? 6.843 -3.312 5.804 1.00 94.94 102 ARG A N 1
ATOM 801 C CA . ARG A 1 102 ? 7.517 -2.463 4.810 1.00 94.94 102 ARG A CA 1
ATOM 802 C C . ARG A 1 102 ? 7.559 -3.072 3.412 1.00 94.94 102 ARG A C 1
ATOM 804 O O . ARG A 1 102 ? 7.580 -2.314 2.444 1.00 94.94 102 ARG A O 1
ATOM 811 N N . GLN A 1 103 ? 7.576 -4.398 3.282 1.00 95.75 103 GLN A N 1
ATOM 812 C CA . GLN A 1 103 ? 7.484 -5.058 1.975 1.00 95.75 103 GLN A CA 1
ATOM 813 C C . GLN A 1 103 ? 6.151 -4.757 1.291 1.00 95.75 103 GLN A C 1
ATOM 815 O O . GLN A 1 103 ? 6.135 -4.381 0.120 1.00 95.75 103 GLN A O 1
ATOM 820 N N . LEU A 1 104 ? 5.042 -4.858 2.026 1.00 95.88 104 LEU A N 1
ATOM 821 C CA . LEU A 1 104 ? 3.720 -4.511 1.507 1.00 95.88 104 LEU A CA 1
ATOM 822 C C . LEU A 1 104 ? 3.625 -3.029 1.129 1.00 95.88 104 LEU A C 1
ATOM 824 O O . LEU A 1 104 ? 3.180 -2.716 0.028 1.00 95.88 104 LEU A O 1
ATOM 828 N N . LEU A 1 105 ? 4.126 -2.123 1.975 1.00 96.06 105 LEU A N 1
ATOM 829 C CA . LEU A 1 105 ? 4.175 -0.691 1.652 1.00 96.06 105 LEU A CA 1
ATOM 830 C C . LEU A 1 105 ? 4.988 -0.414 0.379 1.00 96.06 105 LEU A C 1
ATOM 832 O O . LEU A 1 105 ? 4.548 0.344 -0.484 1.00 96.06 105 LEU A O 1
ATOM 836 N N . TRP A 1 106 ? 6.140 -1.070 0.216 1.00 96.56 106 TRP A N 1
ATOM 837 C CA . TRP A 1 106 ? 6.938 -0.966 -1.005 1.00 96.56 106 TRP A CA 1
ATOM 838 C C . TRP A 1 106 ? 6.164 -1.445 -2.237 1.00 96.56 106 TRP A C 1
ATOM 840 O O . TRP A 1 106 ? 6.150 -0.746 -3.247 1.00 96.56 106 TRP A O 1
ATOM 850 N N . ARG A 1 107 ? 5.476 -2.593 -2.151 1.00 96.12 107 ARG A N 1
ATOM 851 C CA . ARG A 1 107 ? 4.655 -3.129 -3.252 1.00 96.12 107 ARG A CA 1
ATOM 852 C C . ARG A 1 107 ? 3.532 -2.165 -3.639 1.00 96.12 107 ARG A C 1
ATOM 854 O O . ARG A 1 107 ? 3.353 -1.908 -4.825 1.00 96.12 107 ARG A O 1
ATOM 861 N N . ILE A 1 108 ? 2.852 -1.560 -2.659 1.00 96.00 108 ILE A N 1
ATOM 862 C CA . ILE A 1 108 ? 1.803 -0.553 -2.897 1.00 96.00 108 ILE A CA 1
ATOM 863 C C . ILE A 1 108 ? 2.359 0.628 -3.711 1.00 96.00 108 ILE A C 1
ATOM 865 O O . ILE A 1 108 ? 1.774 1.015 -4.723 1.00 96.00 108 ILE A O 1
ATOM 869 N N . PHE A 1 109 ? 3.513 1.175 -3.313 1.00 94.94 109 PHE A N 1
ATOM 870 C CA . PHE A 1 109 ? 4.144 2.292 -4.026 1.00 94.94 109 PHE A CA 1
ATOM 871 C C . PHE A 1 109 ? 4.746 1.894 -5.382 1.00 94.94 109 PHE A C 1
ATOM 873 O O . PHE A 1 109 ? 4.803 2.727 -6.288 1.00 94.94 109 PHE A O 1
ATOM 880 N N . LYS A 1 110 ? 5.180 0.639 -5.553 1.00 94.38 110 LYS A N 1
ATOM 881 C CA . LYS A 1 110 ? 5.643 0.113 -6.847 1.00 94.38 110 LYS A CA 1
ATOM 882 C C . LYS A 1 110 ? 4.507 -0.038 -7.849 1.00 94.38 110 LYS A C 1
ATOM 884 O O . LYS A 1 110 ? 4.720 0.293 -9.011 1.00 94.38 110 LYS A O 1
ATOM 889 N N . ALA A 1 111 ? 3.335 -0.484 -7.401 1.00 92.81 111 ALA A N 1
ATOM 890 C CA . ALA A 1 111 ? 2.144 -0.552 -8.240 1.00 92.81 111 ALA A CA 1
ATOM 891 C C . ALA A 1 111 ? 1.705 0.856 -8.675 1.00 92.81 111 ALA A C 1
ATOM 893 O O . ALA A 1 111 ? 1.449 1.103 -9.853 1.00 92.81 111 ALA A O 1
ATOM 894 N N . TRP A 1 112 ? 1.674 1.819 -7.745 1.00 91.25 112 TRP A N 1
ATOM 895 C CA . TRP A 1 112 ? 1.359 3.208 -8.076 1.00 91.25 112 TRP A CA 1
ATOM 896 C C . TRP A 1 112 ? 1.985 4.200 -7.077 1.00 91.25 112 TRP A C 1
ATOM 898 O O . TRP A 1 112 ? 1.577 4.230 -5.913 1.00 91.25 112 TRP A O 1
ATOM 908 N N . PRO A 1 113 ? 2.921 5.070 -7.505 1.00 88.38 113 PRO A N 1
ATOM 909 C CA . PRO A 1 113 ? 3.742 5.878 -6.602 1.00 88.38 113 PRO A CA 1
ATOM 910 C C . PRO A 1 113 ? 3.035 7.167 -6.151 1.00 88.38 113 PRO A C 1
ATOM 912 O O . PRO A 1 113 ? 3.572 8.264 -6.296 1.00 88.38 113 PRO A O 1
ATOM 915 N N . VAL A 1 114 ? 1.810 7.050 -5.636 1.00 89.81 114 VAL A N 1
ATOM 916 C CA . VAL A 1 114 ? 1.036 8.173 -5.088 1.00 89.81 114 VAL A CA 1
ATOM 917 C C . VAL A 1 114 ? 0.512 7.801 -3.713 1.00 89.81 114 VAL A C 1
ATOM 919 O O . VAL A 1 114 ? -0.221 6.821 -3.565 1.00 89.81 114 VAL A O 1
ATOM 922 N N . CYS A 1 115 ? 0.829 8.631 -2.723 1.00 91.88 115 CYS A N 1
ATOM 923 C CA . CYS A 1 115 ? 0.281 8.500 -1.384 1.00 91.88 115 CYS A CA 1
ATOM 924 C C . CYS A 1 115 ? -1.221 8.815 -1.366 1.00 91.88 115 CYS A C 1
ATOM 926 O O . CYS A 1 115 ? -1.669 9.885 -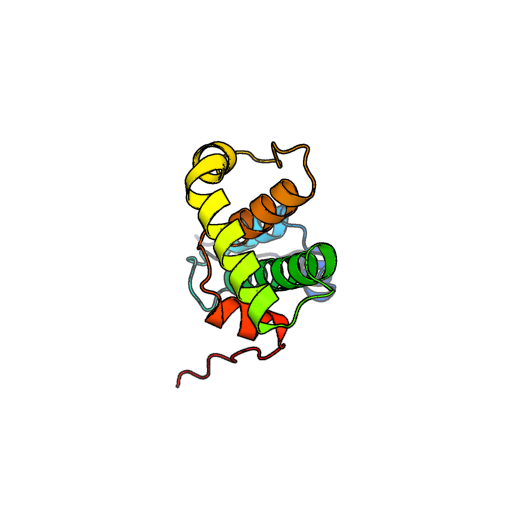1.790 1.00 91.88 115 CYS A O 1
ATOM 928 N N . LEU A 1 116 ? -2.017 7.855 -0.892 1.00 92.50 116 LEU A N 1
ATOM 929 C CA . LEU A 1 116 ? -3.468 7.980 -0.829 1.00 92.50 116 LEU A CA 1
ATOM 930 C C . LEU A 1 116 ? -3.928 8.585 0.495 1.00 92.50 116 LEU A C 1
ATOM 932 O O . LEU A 1 116 ? -3.421 8.264 1.563 1.00 92.50 116 LEU A O 1
ATOM 936 N N . LYS A 1 117 ? -4.974 9.408 0.409 1.00 95.50 117 LYS A N 1
ATOM 937 C CA . LYS A 1 117 ? -5.694 9.944 1.569 1.00 95.50 117 LYS A CA 1
ATOM 938 C C . LYS A 1 117 ? -6.661 8.913 2.146 1.00 95.50 117 LYS A C 1
ATOM 940 O O . LYS A 1 117 ? -7.242 8.133 1.383 1.00 95.50 117 LYS A O 1
ATOM 945 N N . ALA A 1 118 ? -6.937 8.985 3.450 1.00 95.00 118 ALA A N 1
ATOM 946 C CA . ALA A 1 118 ? -7.841 8.079 4.162 1.00 95.00 118 ALA A CA 1
ATOM 947 C C . ALA A 1 118 ? -9.198 7.942 3.466 1.00 95.00 118 ALA A C 1
ATOM 949 O O . ALA A 1 118 ? -9.706 6.837 3.309 1.00 95.00 118 ALA A O 1
ATOM 950 N N . ARG A 1 119 ? -9.755 9.038 2.931 1.00 93.94 119 ARG A N 1
ATOM 951 C CA . ARG A 1 119 ? -11.013 8.995 2.167 1.00 93.94 119 ARG A CA 1
ATOM 952 C C . ARG A 1 119 ? -10.960 8.010 0.994 1.00 93.94 119 ARG A C 1
ATOM 954 O O . ARG A 1 119 ? -11.915 7.268 0.786 1.00 93.94 119 ARG A O 1
ATOM 961 N N . ARG A 1 120 ? -9.872 8.006 0.217 1.00 94.00 120 ARG A N 1
ATOM 962 C CA . ARG A 1 120 ? -9.731 7.103 -0.934 1.00 94.00 120 ARG A CA 1
ATOM 963 C C . ARG A 1 120 ? -9.464 5.670 -0.483 1.00 94.00 120 ARG A C 1
ATOM 965 O O . ARG A 1 120 ? -10.039 4.753 -1.051 1.00 94.00 120 ARG A O 1
ATOM 972 N N . ILE A 1 121 ? -8.660 5.488 0.560 1.00 94.94 121 ILE A N 1
ATOM 973 C CA . ILE A 1 121 ? -8.402 4.173 1.161 1.00 94.94 121 ILE A CA 1
ATOM 974 C C . ILE A 1 121 ? -9.704 3.554 1.687 1.00 94.94 121 ILE A C 1
ATOM 976 O O . ILE A 1 121 ? -9.979 2.386 1.445 1.00 94.94 121 ILE A O 1
ATOM 980 N N . ASN A 1 122 ? -10.559 4.348 2.330 1.00 94.56 122 ASN A N 1
ATOM 981 C CA . ASN A 1 122 ? -11.863 3.900 2.809 1.00 94.56 122 ASN A CA 1
ATOM 982 C C . ASN A 1 122 ? -12.764 3.431 1.652 1.00 94.56 122 ASN A C 1
ATOM 984 O O . ASN A 1 122 ? -13.400 2.386 1.756 1.00 94.56 122 ASN A O 1
ATOM 988 N N . GLN A 1 123 ? -12.771 4.141 0.517 1.00 92.44 123 GLN A N 1
ATOM 989 C CA . GLN A 1 123 ? -13.496 3.700 -0.687 1.00 92.44 123 GLN A CA 1
ATOM 990 C C . GLN A 1 123 ? -13.000 2.342 -1.197 1.00 92.44 123 GLN A C 1
ATOM 992 O O . GLN A 1 123 ? -13.812 1.488 -1.532 1.00 92.44 123 GLN A O 1
ATOM 997 N N . ILE A 1 124 ? -11.681 2.135 -1.202 1.00 92.12 124 ILE A N 1
ATOM 998 C CA . ILE A 1 124 ? -11.057 0.873 -1.618 1.00 92.12 124 ILE A CA 1
ATOM 999 C C . ILE A 1 124 ? -11.486 -0.266 -0.684 1.00 92.12 124 ILE A C 1
ATOM 1001 O O . ILE A 1 124 ? -12.063 -1.249 -1.136 1.00 92.12 124 ILE A O 1
ATOM 1005 N N . ILE A 1 125 ? -11.299 -0.097 0.628 1.00 92.62 125 ILE A N 1
ATOM 1006 C CA . ILE A 1 125 ? -11.609 -1.130 1.632 1.00 92.62 125 ILE A CA 1
ATOM 1007 C C . ILE A 1 125 ? -13.114 -1.417 1.712 1.00 92.62 125 ILE A C 1
ATOM 1009 O O . ILE A 1 125 ? -13.530 -2.539 1.978 1.00 92.62 125 ILE A O 1
ATOM 1013 N N . SER A 1 126 ? -13.961 -0.411 1.489 1.00 88.56 126 SER A N 1
ATOM 1014 C CA . SER A 1 126 ? -15.417 -0.596 1.478 1.00 88.56 126 SER A CA 1
ATOM 1015 C C . SER A 1 126 ? -15.940 -1.302 0.227 1.00 88.56 126 SER A C 1
ATOM 1017 O O . SER A 1 126 ? -17.139 -1.563 0.161 1.00 88.56 126 SER A O 1
ATOM 1019 N N . GLY A 1 127 ? -15.087 -1.578 -0.766 1.00 77.94 127 GLY A N 1
ATOM 1020 C CA . GLY A 1 127 ? -15.514 -2.124 -2.053 1.00 77.94 127 GLY A CA 1
ATOM 1021 C C . GLY A 1 127 ? -16.356 -1.142 -2.870 1.00 77.94 127 GLY A C 1
ATOM 1022 O O . GLY A 1 127 ? -16.929 -1.521 -3.889 1.00 77.94 127 GLY A O 1
ATOM 1023 N N . VAL A 1 128 ? -16.427 0.133 -2.459 1.00 63.66 128 VAL A N 1
ATOM 1024 C CA . VAL A 1 128 ? -17.019 1.198 -3.268 1.00 63.66 128 VAL A CA 1
ATOM 1025 C C . VAL A 1 128 ? -16.002 1.534 -4.347 1.00 63.66 128 VAL A C 1
ATOM 1027 O O . VAL A 1 128 ? -15.267 2.524 -4.282 1.00 63.66 128 VAL A O 1
ATOM 1030 N N . THR A 1 129 ? -15.955 0.685 -5.372 1.00 53.44 129 THR A N 1
ATOM 1031 C CA . THR A 1 129 ? -15.349 1.047 -6.640 1.00 53.44 129 THR A CA 1
ATOM 1032 C C . THR A 1 129 ? -16.135 2.254 -7.124 1.00 53.44 129 THR A C 1
ATOM 1034 O O . THR A 1 129 ? -17.254 2.135 -7.621 1.00 53.44 129 THR A O 1
ATOM 1037 N N . VAL A 1 130 ? -15.575 3.453 -6.946 1.00 46.62 130 VAL A N 1
ATOM 1038 C CA . VAL A 1 130 ? -16.020 4.604 -7.721 1.00 46.62 130 VAL A CA 1
ATOM 1039 C C . VAL A 1 130 ? -15.694 4.220 -9.156 1.00 46.62 130 VAL A C 1
ATOM 1041 O O . VAL A 1 130 ? -14.576 4.427 -9.626 1.00 46.62 130 VAL A O 1
ATOM 1044 N N . CYS A 1 131 ? -16.651 3.585 -9.837 1.00 40.03 131 CYS A N 1
ATOM 1045 C CA . CYS A 1 131 ? -16.770 3.690 -11.272 1.00 40.03 131 CYS A CA 1
ATOM 1046 C C . CYS A 1 131 ? -16.705 5.189 -11.521 1.00 40.03 131 CYS A C 1
ATOM 1048 O O . CYS A 1 131 ? -17.673 5.898 -11.249 1.00 40.03 131 CYS A O 1
ATOM 1050 N N . ASN A 1 132 ? -15.540 5.681 -11.943 1.00 36.62 132 ASN A N 1
ATOM 1051 C CA . ASN A 1 132 ? -15.420 6.994 -12.546 1.00 36.62 132 ASN A CA 1
ATOM 1052 C C . ASN A 1 132 ? -16.301 6.949 -13.803 1.00 36.62 132 ASN A C 1
ATOM 1054 O O . ASN A 1 132 ? -15.824 6.710 -14.909 1.00 36.6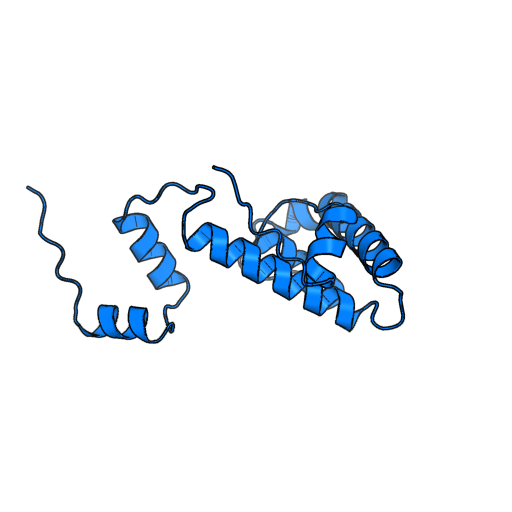2 132 ASN A O 1
ATOM 1058 N N . ARG A 1 133 ? -17.614 7.116 -13.612 1.00 36.31 133 ARG A N 1
ATOM 1059 C CA . ARG A 1 133 ? -18.496 7.714 -14.596 1.00 36.31 133 ARG A CA 1
ATOM 1060 C C . ARG A 1 133 ? -18.028 9.149 -14.693 1.00 36.31 133 ARG A C 1
ATOM 1062 O O . ARG A 1 133 ? -18.271 9.943 -13.790 1.00 36.31 133 ARG A O 1
ATOM 1069 N N . LEU A 1 134 ? -17.340 9.450 -15.775 1.00 30.00 134 LEU A N 1
ATOM 1070 C CA . LEU A 1 134 ? -17.312 10.793 -16.317 1.00 30.00 134 LEU A CA 1
ATOM 1071 C C . LEU A 1 134 ? -17.760 10.691 -17.786 1.00 30.00 134 LEU A C 1
ATOM 1073 O O . LEU A 1 134 ? -17.511 9.642 -18.389 1.00 30.00 134 LEU A O 1
ATOM 1077 N N . PRO A 1 135 ? -18.505 11.708 -18.260 1.00 37.06 135 PRO A N 1
ATOM 1078 C CA . PRO A 1 135 ? -19.414 11.670 -19.413 1.00 37.06 135 PRO A CA 1
ATOM 1079 C C . PRO A 1 135 ? -18.773 11.264 -20.742 1.00 37.06 135 PRO A C 1
ATOM 1081 O O . PRO A 1 135 ? -17.540 11.425 -20.903 1.00 37.06 135 PRO A O 1
#